Protein AF-A0A7G9QVV3-F1 (afdb_monomer)

Mean predicted aligned error: 3.8 Å

Organism: NCBI:txid215691

pLDDT: mean 91.06, std 8.12, range [51.31, 98.0]

Structure (mmCIF, N/CA/C/O backbone):
data_AF-A0A7G9QVV3-F1
#
_entry.id   AF-A0A7G9QVV3-F1
#
loop_
_atom_site.group_PDB
_atom_site.id
_atom_site.type_symbol
_atom_site.label_atom_id
_atom_site.label_alt_id
_atom_site.label_comp_id
_atom_site.label_asym_id
_atom_site.label_entity_id
_atom_site.label_seq_id
_atom_site.pdbx_PDB_ins_code
_atom_site.Cartn_x
_atom_site.Cartn_y
_atom_site.Cartn_z
_atom_site.occupancy
_atom_site.B_iso_or_equiv
_atom_site.auth_seq_id
_atom_site.auth_comp_id
_atom_site.auth_asym_id
_atom_site.auth_atom_id
_atom_site.pdbx_PDB_model_num
ATOM 1 N N . MET A 1 1 ? -10.947 0.108 27.001 1.00 51.31 1 MET A N 1
ATOM 2 C CA . MET A 1 1 ? -10.085 -0.960 26.447 1.00 51.31 1 MET A CA 1
ATOM 3 C C . MET A 1 1 ? -10.076 -1.003 24.916 1.00 51.31 1 MET A C 1
ATOM 5 O O . MET A 1 1 ? -9.113 -1.522 24.389 1.00 51.31 1 MET A O 1
ATOM 9 N N . GLN A 1 2 ? -11.044 -0.399 24.206 1.00 57.16 2 GLN A N 1
ATOM 10 C CA . GLN A 1 2 ? -11.146 -0.469 22.734 1.00 57.16 2 GLN A CA 1
ATOM 11 C C . GLN A 1 2 ? -10.058 0.280 21.929 1.00 57.16 2 GLN A C 1
ATOM 13 O O . GLN A 1 2 ? -9.779 -0.128 20.811 1.00 57.16 2 GLN A O 1
ATOM 18 N N . ASN A 1 3 ? -9.399 1.317 22.468 1.00 64.06 3 ASN A N 1
ATOM 19 C CA . ASN A 1 3 ? -8.395 2.073 21.689 1.00 64.06 3 ASN A CA 1
ATOM 20 C C . ASN A 1 3 ? -7.111 1.286 21.391 1.00 64.06 3 ASN A C 1
ATOM 22 O O . ASN A 1 3 ? -6.534 1.451 20.326 1.00 64.06 3 ASN A O 1
ATOM 26 N N . ARG A 1 4 ? -6.675 0.402 22.297 1.00 75.94 4 ARG A N 1
ATOM 27 C CA . ARG A 1 4 ? -5.368 -0.262 22.166 1.00 75.94 4 ARG A CA 1
ATOM 28 C C . ARG A 1 4 ? -5.325 -1.267 21.012 1.00 75.94 4 ARG A C 1
ATOM 30 O O . ARG A 1 4 ? -4.273 -1.445 20.410 1.00 75.94 4 ARG A O 1
ATOM 37 N N . ASP A 1 5 ? -6.458 -1.894 20.707 1.00 87.12 5 ASP A N 1
ATOM 38 C CA . ASP A 1 5 ? -6.564 -2.864 19.616 1.00 87.12 5 ASP A CA 1
ATOM 39 C C . ASP A 1 5 ? -6.612 -2.154 18.256 1.00 87.12 5 ASP A C 1
ATOM 41 O O . ASP A 1 5 ? -5.975 -2.598 17.303 1.00 87.12 5 ASP A O 1
ATOM 45 N N . LEU A 1 6 ? -7.305 -1.011 18.173 1.00 89.38 6 LEU A N 1
ATO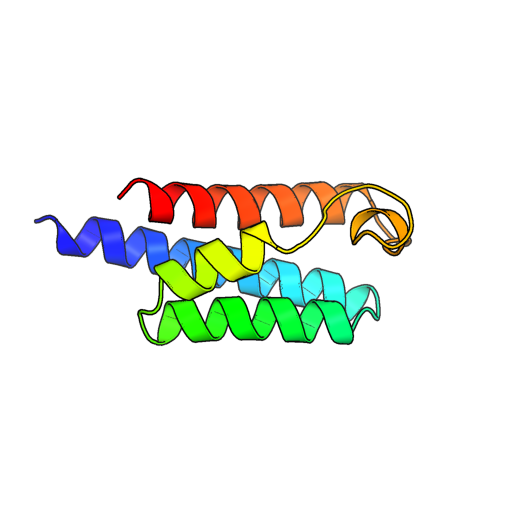M 46 C CA . LEU A 1 6 ? -7.342 -0.196 16.960 1.00 89.38 6 LEU A CA 1
ATOM 47 C C . LEU A 1 6 ? -5.964 0.395 16.636 1.00 89.38 6 LEU A C 1
ATOM 49 O O . LEU A 1 6 ? -5.528 0.307 15.490 1.00 89.38 6 LEU A O 1
ATOM 53 N N . ASP A 1 7 ? -5.257 0.922 17.637 1.00 91.38 7 ASP A N 1
ATOM 54 C CA . ASP A 1 7 ? -3.909 1.472 17.457 1.00 91.38 7 ASP A CA 1
ATOM 55 C C . ASP A 1 7 ? -2.942 0.404 16.907 1.00 91.38 7 ASP A C 1
ATOM 57 O O . ASP A 1 7 ? -2.211 0.657 15.952 1.00 91.38 7 ASP A O 1
ATOM 61 N N . GLN A 1 8 ? -3.011 -0.833 17.418 1.00 94.25 8 GLN A N 1
ATOM 62 C CA . GLN A 1 8 ? -2.217 -1.958 16.901 1.00 94.25 8 GLN A CA 1
ATOM 63 C C . GLN A 1 8 ? -2.570 -2.328 15.456 1.00 94.25 8 GLN A C 1
ATOM 65 O O . GLN A 1 8 ? -1.684 -2.653 14.661 1.00 94.25 8 GLN A O 1
ATOM 70 N N . LEU A 1 9 ? -3.855 -2.286 15.093 1.00 94.94 9 LEU A N 1
ATOM 71 C CA . LEU A 1 9 ? -4.284 -2.535 13.717 1.00 94.94 9 LEU A CA 1
ATOM 72 C C . LEU A 1 9 ? -3.776 -1.444 12.767 1.00 94.94 9 LEU A C 1
ATOM 74 O O . LEU A 1 9 ? -3.365 -1.762 11.650 1.00 94.94 9 LEU A O 1
ATOM 78 N N . ILE A 1 10 ? -3.773 -0.181 13.205 1.00 95.81 10 ILE A N 1
ATOM 79 C CA . ILE A 1 10 ? -3.254 0.950 12.426 1.00 95.81 10 ILE A CA 1
ATOM 80 C C . ILE A 1 10 ? -1.743 0.806 12.237 1.00 95.81 10 ILE A C 1
ATOM 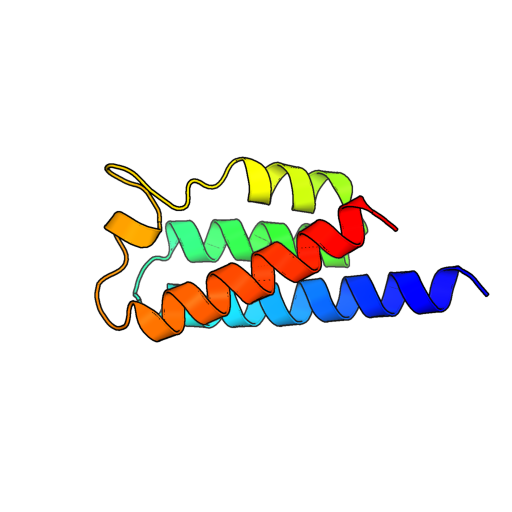82 O O . ILE A 1 10 ? -1.270 0.867 11.102 1.00 95.81 10 ILE A O 1
ATOM 86 N N . GLU A 1 11 ? -0.990 0.544 13.309 1.00 96.38 11 GLU A N 1
ATOM 87 C CA . GLU A 1 11 ? 0.459 0.310 13.244 1.00 96.38 11 GLU A CA 1
ATOM 88 C C . GLU A 1 11 ? 0.801 -0.837 12.282 1.00 96.38 11 GLU A C 1
ATOM 90 O O . GLU A 1 11 ? 1.690 -0.711 11.436 1.00 96.38 11 GLU A O 1
ATOM 95 N N . HIS A 1 12 ? 0.055 -1.943 12.349 1.00 96.75 12 HIS A N 1
ATOM 96 C CA . HIS A 1 12 ? 0.250 -3.077 11.451 1.00 96.75 12 HIS A CA 1
ATOM 97 C C . HIS A 1 12 ? 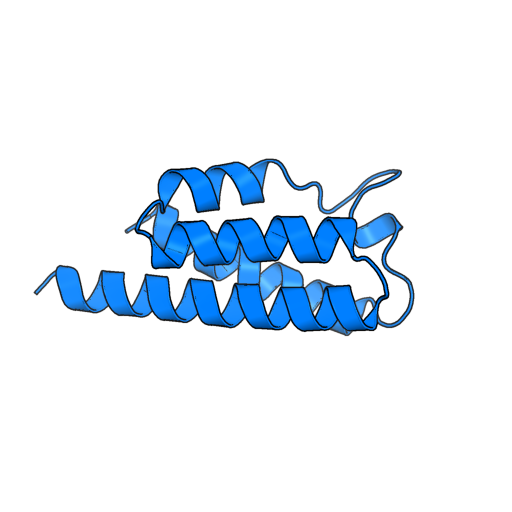-0.095 -2.746 9.988 1.00 96.75 12 HIS A C 1
ATOM 99 O O . HIS A 1 12 ? 0.606 -3.170 9.062 1.00 96.75 12 HIS A O 1
ATOM 105 N N . ALA A 1 13 ? -1.157 -1.972 9.754 1.00 97.19 13 ALA A N 1
ATOM 106 C CA . ALA A 1 13 ? -1.527 -1.517 8.419 1.00 97.19 13 ALA A CA 1
ATOM 107 C C . ALA A 1 13 ? -0.475 -0.574 7.820 1.00 97.19 13 ALA A C 1
ATOM 109 O O . ALA A 1 13 ? -0.119 -0.739 6.654 1.00 97.19 13 ALA A O 1
ATOM 110 N N . ILE A 1 14 ? 0.087 0.341 8.614 1.00 98.00 14 ILE A N 1
ATOM 111 C CA . ILE A 1 14 ? 1.199 1.204 8.194 1.00 98.00 14 ILE A CA 1
ATOM 112 C C . ILE A 1 14 ? 2.407 0.345 7.817 1.00 98.00 14 ILE A C 1
ATOM 114 O O . ILE A 1 14 ? 2.890 0.444 6.694 1.00 98.00 14 ILE A O 1
ATOM 118 N N . PHE A 1 15 ? 2.829 -0.561 8.704 1.00 97.69 15 PHE A N 1
ATOM 119 C CA . PHE A 1 15 ? 3.988 -1.428 8.480 1.00 97.69 15 PHE A CA 1
ATOM 120 C C . PHE A 1 15 ? 3.873 -2.249 7.186 1.00 97.69 15 PHE A C 1
ATOM 122 O O . PHE A 1 15 ? 4.792 -2.282 6.370 1.00 97.69 15 PHE A O 1
ATOM 129 N N . THR A 1 16 ? 2.730 -2.905 6.972 1.00 97.69 16 THR A N 1
ATOM 130 C CA . THR A 1 16 ? 2.500 -3.715 5.762 1.00 97.69 16 THR A CA 1
ATOM 131 C C . THR A 1 16 ? 2.385 -2.870 4.491 1.00 97.69 16 THR A C 1
ATOM 133 O O . THR A 1 16 ? 2.775 -3.337 3.421 1.00 97.69 16 THR A O 1
ATOM 136 N N . THR A 1 17 ? 1.891 -1.633 4.594 1.00 97.75 17 THR A N 1
ATOM 137 C CA . THR A 1 17 ? 1.813 -0.695 3.464 1.00 97.75 17 THR A CA 1
ATOM 138 C C . THR A 1 17 ? 3.194 -0.153 3.098 1.00 97.75 17 THR A C 1
ATOM 140 O O . THR A 1 17 ? 3.546 -0.172 1.921 1.00 97.75 17 THR A O 1
ATOM 143 N N . ASP A 1 18 ? 4.011 0.246 4.077 1.00 97.94 18 ASP A N 1
ATOM 144 C CA . ASP A 1 18 ? 5.393 0.690 3.850 1.00 97.94 18 ASP A CA 1
ATOM 145 C C . ASP A 1 18 ? 6.241 -0.431 3.224 1.00 97.94 18 ASP A C 1
ATOM 147 O O . ASP A 1 18 ? 6.918 -0.210 2.222 1.00 97.94 18 ASP A O 1
ATOM 151 N N . ALA A 1 19 ? 6.128 -1.664 3.733 1.00 96.19 19 ALA A N 1
ATOM 152 C CA . ALA A 1 19 ? 6.811 -2.820 3.150 1.00 96.19 19 ALA A CA 1
ATOM 153 C C . ALA A 1 19 ? 6.399 -3.065 1.686 1.00 96.19 19 ALA A C 1
ATOM 155 O O . ALA A 1 19 ? 7.206 -3.503 0.866 1.00 96.19 19 ALA A O 1
ATOM 156 N N . PHE A 1 20 ? 5.146 -2.773 1.329 1.00 96.44 20 PHE A N 1
ATOM 157 C CA . PHE A 1 20 ? 4.707 -2.872 -0.057 1.00 96.44 20 PHE A CA 1
ATOM 158 C C . PHE A 1 20 ? 5.252 -1.731 -0.927 1.00 96.44 20 PHE A C 1
ATOM 160 O O . PHE A 1 20 ? 5.653 -1.976 -2.062 1.00 96.44 20 PHE A O 1
ATOM 167 N N . VAL A 1 21 ? 5.352 -0.509 -0.393 1.00 96.75 21 VAL A N 1
ATOM 168 C CA . VAL A 1 21 ? 6.023 0.618 -1.065 1.00 96.75 21 VAL A CA 1
ATOM 169 C C . VAL A 1 21 ? 7.479 0.281 -1.388 1.00 96.75 21 VAL A C 1
ATOM 171 O O . VAL A 1 21 ? 7.938 0.588 -2.488 1.00 96.75 21 VAL A O 1
ATOM 174 N N . GLU A 1 22 ? 8.200 -0.382 -0.481 1.00 95.31 22 GLU A N 1
ATOM 175 C CA . GLU A 1 22 ? 9.574 -0.838 -0.732 1.00 95.31 22 GLU A CA 1
ATOM 176 C C . GLU A 1 22 ? 9.644 -1.819 -1.910 1.00 95.31 22 GLU A C 1
ATOM 178 O O . GLU A 1 22 ? 10.488 -1.661 -2.793 1.00 95.31 22 GLU A O 1
ATOM 183 N N . VAL A 1 23 ? 8.714 -2.780 -1.979 1.00 94.88 23 VAL A N 1
ATOM 184 C CA . VAL A 1 23 ? 8.610 -3.729 -3.103 1.00 94.88 23 VAL A CA 1
ATOM 185 C C . VAL A 1 23 ? 8.348 -2.994 -4.421 1.00 94.88 23 VAL A C 1
ATOM 187 O O . VAL A 1 23 ? 9.031 -3.242 -5.410 1.00 94.88 23 VAL A O 1
ATOM 190 N N . LEU A 1 24 ? 7.412 -2.042 -4.437 1.00 94.69 24 LEU A N 1
ATOM 191 C CA . LEU A 1 24 ? 7.098 -1.236 -5.624 1.00 94.69 24 LEU A CA 1
ATOM 192 C C . LEU A 1 24 ? 8.260 -0.327 -6.049 1.00 94.69 24 LEU A C 1
ATOM 194 O O . LEU A 1 24 ? 8.457 -0.081 -7.237 1.00 94.69 24 LEU A O 1
ATOM 198 N N . THR A 1 25 ? 9.039 0.164 -5.087 1.00 94.31 25 THR A N 1
ATOM 199 C CA . THR A 1 25 ? 10.228 0.983 -5.345 1.00 94.31 25 THR A CA 1
ATOM 200 C C . THR A 1 25 ? 11.346 0.138 -5.952 1.00 94.31 25 THR A C 1
ATOM 202 O O . THR A 1 25 ? 11.956 0.557 -6.933 1.00 94.31 25 THR A O 1
ATOM 205 N N . ALA A 1 26 ? 11.572 -1.073 -5.433 1.00 92.88 26 ALA A N 1
ATOM 206 C CA . ALA A 1 26 ? 12.518 -2.031 -6.007 1.00 92.88 26 ALA A CA 1
ATOM 207 C C . ALA A 1 26 ? 12.107 -2.489 -7.420 1.00 92.88 26 ALA A C 1
ATOM 209 O O . ALA A 1 26 ? 12.966 -2.763 -8.261 1.00 92.88 26 ALA A O 1
ATOM 210 N N . GLU A 1 27 ? 10.803 -2.522 -7.704 1.00 91.94 27 GLU A N 1
ATOM 211 C CA . GLU A 1 27 ? 10.243 -2.791 -9.034 1.00 91.94 27 GLU A CA 1
ATOM 212 C C . GLU A 1 27 ? 10.345 -1.596 -9.997 1.00 91.94 27 GLU A C 1
ATOM 214 O O . GLU A 1 27 ? 10.067 -1.746 -11.179 1.00 91.94 27 GLU A O 1
ATOM 219 N N . GLU A 1 28 ? 10.778 -0.419 -9.531 1.00 93.62 28 GLU A N 1
ATOM 220 C CA . GLU A 1 28 ? 10.819 0.819 -10.327 1.00 93.62 28 GLU A CA 1
ATOM 221 C C . GLU A 1 28 ? 9.423 1.265 -10.804 1.00 93.62 28 GLU A C 1
ATOM 223 O O . GLU A 1 28 ? 9.252 1.804 -11.897 1.00 93.62 28 GLU A O 1
ATOM 228 N N . LEU A 1 29 ? 8.412 1.103 -9.940 1.00 92.62 29 LEU A N 1
ATOM 229 C CA . LEU A 1 29 ? 7.033 1.556 -10.155 1.00 92.62 29 LEU A CA 1
ATOM 230 C C . LEU A 1 29 ? 6.713 2.807 -9.304 1.00 92.62 29 LEU A C 1
ATOM 232 O O . LEU A 1 29 ? 5.856 2.747 -8.415 1.00 92.62 29 LEU A O 1
ATOM 236 N N . PRO A 1 30 ? 7.348 3.974 -9.547 1.00 92.62 30 PRO A N 1
ATOM 237 C CA . PRO A 1 30 ? 7.272 5.133 -8.653 1.00 92.62 30 PRO A CA 1
ATOM 238 C C . PRO A 1 30 ? 5.860 5.714 -8.517 1.00 92.62 30 PRO A C 1
ATOM 240 O O . PRO A 1 30 ? 5.494 6.194 -7.448 1.00 92.62 30 PRO A O 1
ATOM 243 N N . GLY A 1 31 ? 5.035 5.645 -9.569 1.00 92.56 31 GLY A N 1
ATOM 244 C CA . GLY A 1 31 ? 3.642 6.105 -9.507 1.00 92.56 31 GLY A CA 1
ATOM 245 C C . GLY A 1 31 ? 2.783 5.261 -8.561 1.00 92.56 31 GLY A C 1
ATOM 246 O O . GLY A 1 31 ? 1.945 5.793 -7.832 1.00 92.56 31 GLY A O 1
ATOM 247 N N . TRP A 1 32 ? 3.027 3.950 -8.528 1.00 93.69 32 TRP A N 1
ATOM 248 C CA . TRP A 1 32 ? 2.366 3.046 -7.595 1.00 93.69 32 TRP A CA 1
ATOM 249 C C . TRP A 1 32 ? 2.938 3.184 -6.188 1.00 93.69 32 TRP A C 1
ATOM 251 O O . TRP A 1 32 ? 2.162 3.306 -5.244 1.00 93.69 32 TRP A O 1
ATOM 261 N N . ALA A 1 33 ? 4.264 3.265 -6.047 1.00 95.94 33 ALA A N 1
ATOM 262 C CA . ALA A 1 33 ? 4.913 3.526 -4.766 1.00 95.94 33 ALA A CA 1
ATOM 263 C C . ALA A 1 33 ? 4.355 4.802 -4.107 1.00 95.94 33 ALA A C 1
ATOM 265 O O . ALA A 1 33 ? 3.892 4.746 -2.973 1.00 95.94 33 ALA A O 1
ATOM 266 N N . ALA A 1 34 ? 4.263 5.915 -4.845 1.00 96.00 34 ALA A N 1
ATOM 267 C CA . ALA A 1 34 ? 3.706 7.173 -4.342 1.00 96.00 34 ALA A CA 1
ATOM 268 C C . ALA A 1 34 ? 2.236 7.049 -3.902 1.00 96.00 34 ALA A C 1
ATOM 270 O O . ALA A 1 34 ? 1.845 7.601 -2.871 1.00 96.00 34 ALA A O 1
ATOM 271 N N . ARG A 1 35 ? 1.415 6.299 -4.650 1.00 95.19 35 ARG A N 1
ATOM 272 C CA . ARG A 1 35 ? 0.011 6.054 -4.287 1.00 95.19 35 ARG A CA 1
ATOM 273 C C . ARG A 1 35 ? -0.102 5.288 -2.965 1.00 95.19 35 ARG A C 1
ATOM 275 O O . ARG A 1 35 ? -0.912 5.661 -2.122 1.00 95.19 35 ARG A O 1
ATOM 282 N N . PHE A 1 36 ? 0.717 4.258 -2.763 1.00 96.81 36 PHE A N 1
ATOM 283 C CA . PHE A 1 36 ? 0.72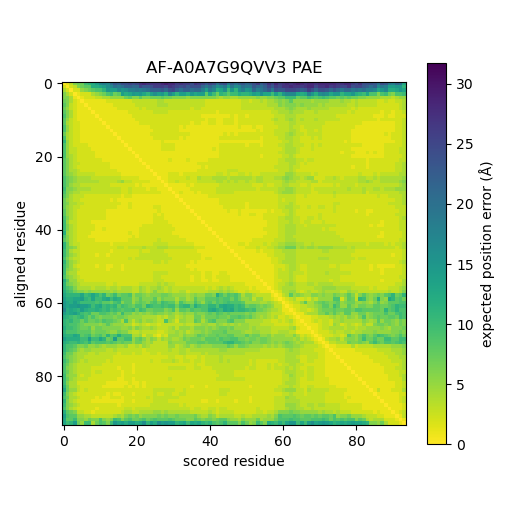2 3.487 -1.517 1.00 96.81 36 PHE A CA 1
ATOM 284 C C . PHE A 1 36 ? 1.370 4.246 -0.349 1.00 96.81 36 PHE A C 1
ATOM 286 O O . PHE A 1 36 ? 0.890 4.142 0.778 1.00 96.81 36 PHE A O 1
ATOM 293 N N . SER A 1 37 ? 2.360 5.107 -0.604 1.00 97.75 37 SER A N 1
ATOM 294 C CA . SER A 1 37 ? 2.874 6.045 0.402 1.00 97.75 37 SER A CA 1
ATOM 295 C C . SER A 1 37 ? 1.790 7.001 0.904 1.00 97.75 37 SER A C 1
ATOM 297 O O . SER A 1 37 ? 1.704 7.239 2.105 1.00 97.75 37 SER A O 1
ATOM 299 N N . ALA A 1 38 ? 0.922 7.505 0.019 1.00 97.44 38 ALA A N 1
ATOM 300 C CA . ALA A 1 38 ? -0.202 8.353 0.420 1.00 97.44 38 ALA A CA 1
ATOM 301 C C . ALA A 1 38 ? -1.201 7.606 1.324 1.00 97.44 38 ALA A C 1
ATOM 303 O O . ALA A 1 38 ? -1.674 8.175 2.304 1.00 97.44 38 ALA A O 1
ATOM 304 N N . ILE A 1 39 ? -1.466 6.321 1.052 1.00 97.38 39 ILE A N 1
ATOM 305 C CA . ILE A 1 39 ? -2.295 5.465 1.919 1.00 97.38 39 ILE A CA 1
ATOM 306 C C . ILE A 1 39 ? -1.662 5.336 3.313 1.00 97.38 39 ILE A C 1
ATOM 308 O O . ILE A 1 39 ? -2.353 5.500 4.317 1.00 97.38 39 ILE A O 1
ATOM 312 N N . ALA A 1 40 ? -0.349 5.096 3.396 1.00 97.19 40 ALA A N 1
ATOM 313 C CA . ALA A 1 40 ? 0.352 5.028 4.678 1.00 97.19 40 ALA A CA 1
ATOM 314 C C . ALA A 1 40 ? 0.306 6.368 5.441 1.00 97.19 40 ALA A C 1
ATOM 316 O O . ALA A 1 40 ? 0.145 6.373 6.660 1.00 97.19 40 ALA A O 1
ATOM 317 N N . SER A 1 41 ? 0.406 7.508 4.748 1.00 97.94 41 SER A N 1
ATOM 318 C CA . SER A 1 41 ? 0.244 8.834 5.364 1.00 97.94 41 SER A CA 1
ATOM 319 C C . SER A 1 41 ? -1.164 9.052 5.920 1.00 97.94 41 SER A C 1
ATOM 321 O O . SER A 1 41 ? -1.288 9.457 7.072 1.00 97.94 41 SER A O 1
ATOM 323 N N . MET A 1 42 ? -2.214 8.686 5.175 1.00 97.88 42 MET A N 1
ATOM 324 C CA . MET A 1 42 ? -3.602 8.758 5.657 1.00 97.88 42 MET A CA 1
ATOM 325 C C . MET A 1 42 ? -3.791 7.969 6.959 1.00 97.88 42 MET A C 1
ATOM 327 O O . MET A 1 42 ? -4.402 8.467 7.900 1.00 97.88 42 MET A O 1
ATOM 331 N N . LEU A 1 43 ? -3.215 6.764 7.055 1.00 96.81 43 LEU A N 1
ATOM 332 C CA . LEU A 1 43 ? -3.264 5.962 8.282 1.00 96.81 43 LEU A CA 1
ATOM 333 C C . LEU A 1 43 ? -2.576 6.655 9.467 1.00 96.81 43 LEU A C 1
ATOM 335 O O . LEU A 1 43 ? -3.124 6.654 10.567 1.00 96.81 43 LEU A O 1
ATOM 339 N N . ARG A 1 44 ? -1.408 7.274 9.250 1.00 96.62 44 ARG A N 1
ATOM 340 C CA . ARG A 1 44 ? -0.678 8.028 10.289 1.00 96.62 44 ARG A CA 1
ATOM 341 C C . ARG A 1 44 ? -1.439 9.269 10.761 1.00 96.62 44 ARG A C 1
ATOM 343 O O . ARG A 1 44 ? -1.315 9.656 11.917 1.00 96.62 44 ARG A O 1
ATOM 350 N N . GLU A 1 45 ? -2.223 9.875 9.877 1.00 96.75 45 GLU A N 1
ATOM 351 C CA . GLU A 1 45 ? -3.071 11.038 10.163 1.00 96.75 45 GLU A CA 1
ATOM 352 C C . GLU A 1 45 ? -4.431 10.654 10.778 1.00 96.75 45 GLU A C 1
ATOM 354 O O . GLU A 1 45 ? -5.191 11.526 11.198 1.00 96.75 45 GLU A O 1
ATOM 359 N N . GLY A 1 46 ? -4.743 9.356 10.858 1.00 94.50 46 GLY A N 1
ATOM 360 C CA . GLY A 1 46 ? -6.013 8.843 11.375 1.00 94.50 46 GLY A CA 1
ATOM 361 C C . GLY A 1 46 ? -7.151 8.795 10.347 1.00 94.50 46 GLY A C 1
ATOM 362 O O . GLY A 1 46 ? -8.277 8.443 10.702 1.00 94.50 46 GLY A O 1
ATOM 363 N N . ASP A 1 47 ? -6.888 9.082 9.067 1.00 96.19 47 ASP A N 1
ATOM 364 C CA . ASP A 1 47 ? -7.858 8.938 7.975 1.00 96.19 47 ASP A CA 1
ATOM 365 C C . ASP A 1 47 ? -7.955 7.482 7.482 1.00 96.19 47 ASP A C 1
ATOM 367 O O . ASP A 1 47 ? -7.577 7.111 6.367 1.00 96.19 47 ASP A O 1
ATOM 371 N N . ILE A 1 48 ? -8.501 6.623 8.342 1.00 95.19 48 ILE A N 1
ATOM 372 C CA . ILE A 1 48 ? -8.681 5.192 8.058 1.00 95.19 48 ILE A CA 1
ATOM 373 C C . ILE A 1 48 ? -9.611 4.979 6.856 1.00 95.19 48 ILE A C 1
ATOM 375 O O . ILE A 1 48 ? -9.371 4.112 6.014 1.00 95.19 48 ILE A O 1
ATOM 379 N N . ARG A 1 49 ? -10.689 5.769 6.754 1.00 94.88 49 ARG A N 1
ATOM 380 C CA . ARG A 1 49 ? -11.679 5.621 5.677 1.00 94.88 49 ARG A CA 1
ATOM 381 C C . ARG A 1 49 ? -11.083 6.008 4.328 1.00 94.88 49 ARG A C 1
ATOM 383 O O . ARG A 1 49 ? -11.286 5.273 3.361 1.00 94.88 49 ARG A O 1
ATOM 390 N N . GLY A 1 50 ? -10.334 7.110 4.270 1.00 95.12 50 GLY A N 1
ATOM 391 C CA . GLY A 1 50 ? -9.603 7.527 3.079 1.00 95.12 50 GLY A CA 1
ATOM 392 C C . GLY A 1 50 ? -8.578 6.484 2.648 1.00 95.12 50 GLY A C 1
ATOM 393 O O . GLY A 1 50 ? -8.551 6.122 1.469 1.00 95.12 50 GLY A O 1
ATOM 394 N N . ALA A 1 51 ? -7.820 5.918 3.593 1.00 96.25 51 ALA A N 1
ATOM 395 C CA . ALA A 1 51 ? -6.846 4.860 3.321 1.00 96.25 51 ALA A CA 1
ATOM 396 C C . ALA A 1 51 ? -7.496 3.612 2.692 1.00 96.25 51 ALA A C 1
ATOM 398 O O . ALA A 1 51 ? -7.074 3.148 1.628 1.00 96.25 51 ALA A O 1
ATOM 399 N N . VAL A 1 52 ? -8.571 3.095 3.302 1.00 95.25 52 VAL A N 1
ATOM 400 C CA . VAL A 1 52 ? -9.302 1.916 2.800 1.00 95.25 52 VAL A CA 1
ATOM 401 C C . VAL A 1 52 ? -9.925 2.190 1.429 1.00 95.25 52 VAL A C 1
ATOM 403 O O . VAL A 1 52 ? -9.825 1.352 0.529 1.00 95.25 52 VAL A O 1
ATOM 406 N N . HIS A 1 53 ? -10.533 3.365 1.243 1.00 95.00 53 HIS A N 1
ATOM 407 C CA . HIS A 1 53 ? -11.131 3.753 -0.031 1.00 95.00 53 HIS A CA 1
ATOM 408 C C . HIS A 1 53 ? -10.084 3.832 -1.153 1.00 95.00 53 HIS A C 1
ATOM 410 O O . HIS A 1 53 ? -10.274 3.247 -2.221 1.00 95.00 53 HIS A O 1
ATOM 416 N N . ASN A 1 54 ? -8.942 4.479 -0.904 1.00 93.62 54 ASN A N 1
ATOM 417 C CA . ASN A 1 54 ? -7.865 4.592 -1.890 1.00 93.62 54 ASN A CA 1
ATOM 418 C C . ASN A 1 54 ? -7.290 3.226 -2.276 1.00 93.62 54 ASN A C 1
ATOM 420 O O . ASN A 1 54 ? -7.075 2.966 -3.461 1.00 93.62 54 ASN A O 1
ATOM 424 N N . HIS A 1 55 ? -7.116 2.323 -1.309 1.00 93.81 55 HIS A N 1
ATOM 425 C CA . HIS A 1 55 ? -6.715 0.951 -1.605 1.00 93.81 55 HIS A CA 1
ATOM 426 C C . HIS A 1 55 ? -7.760 0.214 -2.452 1.00 93.81 55 HIS A C 1
ATOM 428 O O . HIS A 1 55 ? -7.398 -0.457 -3.413 1.00 93.81 55 HIS A O 1
ATOM 434 N N . SER A 1 56 ? -9.058 0.346 -2.152 1.00 90.50 56 SER A N 1
ATOM 435 C CA . SER A 1 56 ? -10.112 -0.313 -2.945 1.00 90.50 56 SER A CA 1
ATOM 436 C C . SER A 1 56 ? -10.192 0.164 -4.397 1.00 90.50 56 SER A C 1
ATOM 438 O O . SER A 1 56 ? -10.624 -0.596 -5.260 1.00 90.50 56 SER A O 1
ATOM 440 N N . ASN A 1 57 ? -9.734 1.387 -4.677 1.00 91.00 57 ASN A N 1
ATOM 441 C CA . ASN A 1 57 ? -9.658 1.928 -6.034 1.00 91.00 57 ASN A CA 1
ATOM 442 C C . ASN A 1 57 ? -8.405 1.450 -6.795 1.00 91.00 57 ASN A C 1
ATOM 444 O O . ASN A 1 57 ? -8.268 1.726 -7.988 1.00 91.00 57 ASN A O 1
ATOM 448 N N . CYS A 1 58 ? -7.477 0.749 -6.137 1.00 89.81 58 CYS A N 1
ATOM 449 C CA . CYS A 1 58 ? -6.316 0.154 -6.790 1.00 89.81 58 CYS A CA 1
ATOM 450 C C . CYS A 1 58 ? -6.696 -1.198 -7.406 1.00 89.81 58 CYS A C 1
ATOM 452 O O . CYS A 1 58 ? -7.114 -2.116 -6.701 1.00 89.81 58 CYS A O 1
ATOM 454 N N . SER A 1 59 ? -6.512 -1.347 -8.721 1.00 85.50 59 SER A N 1
ATOM 455 C CA . SER A 1 59 ? -6.747 -2.632 -9.384 1.00 85.50 59 SER A CA 1
ATOM 456 C C . SER A 1 59 ? -5.561 -3.579 -9.208 1.00 85.50 59 SER A C 1
ATOM 458 O O . SER A 1 59 ? -4.437 -3.244 -9.592 1.00 85.50 59 SER A O 1
ATOM 460 N N . TYR A 1 60 ? -5.831 -4.784 -8.696 1.00 84.75 60 TYR A N 1
ATOM 461 C CA . TYR A 1 60 ? -4.866 -5.885 -8.702 1.00 84.75 60 TYR A CA 1
ATOM 462 C C . TYR A 1 60 ? -4.656 -6.425 -10.120 1.00 84.75 60 TYR A C 1
ATOM 464 O O . TYR A 1 60 ? -3.518 -6.464 -10.567 1.00 84.75 60 TYR A O 1
ATOM 472 N N . GLY A 1 61 ? -5.731 -6.776 -10.842 1.00 85.12 61 GLY A N 1
ATOM 473 C CA . GLY A 1 61 ? -5.683 -7.545 -12.097 1.00 85.12 61 GLY A CA 1
ATOM 474 C C . GLY A 1 61 ? -6.312 -6.851 -13.316 1.00 85.12 61 GLY A C 1
ATOM 475 O O . GLY A 1 61 ? -7.133 -5.943 -13.173 1.00 85.12 61 GLY A O 1
ATOM 476 N N . GLY A 1 62 ? -5.939 -7.313 -14.513 1.00 80.81 62 GLY A N 1
ATOM 477 C CA . GLY A 1 62 ? -6.395 -6.796 -15.812 1.00 80.81 62 GLY A CA 1
ATOM 478 C C . GLY A 1 62 ? -5.338 -5.941 -16.533 1.00 80.81 62 GLY A C 1
ATOM 479 O O . GLY A 1 62 ? -4.325 -5.602 -15.934 1.00 80.81 62 GLY A O 1
ATOM 480 N N . PRO A 1 63 ? -5.546 -5.579 -17.811 1.00 75.88 63 PRO A N 1
ATOM 481 C CA . PRO A 1 63 ? -4.579 -4.767 -18.553 1.00 75.88 63 PRO A CA 1
ATOM 482 C C . PRO A 1 63 ? -4.301 -3.424 -17.859 1.00 75.88 63 PRO A C 1
ATOM 484 O O . PRO A 1 63 ? -5.236 -2.681 -17.551 1.00 75.88 63 PRO A O 1
ATOM 487 N N . GLY A 1 64 ? -3.027 -3.117 -17.608 1.00 78.81 64 GLY A N 1
ATOM 488 C CA . GLY A 1 64 ? -2.590 -1.915 -16.891 1.00 78.81 64 GLY A CA 1
ATOM 489 C C . GLY A 1 64 ? -2.811 -1.955 -15.374 1.00 78.81 64 GLY A C 1
ATOM 490 O O . GLY A 1 64 ? -2.657 -0.928 -14.704 1.00 78.81 64 GLY A O 1
ATOM 491 N N . SER A 1 65 ? -3.191 -3.109 -14.816 1.00 87.50 65 SER A N 1
ATOM 492 C CA . SER A 1 65 ? -3.285 -3.300 -13.371 1.00 87.50 65 SER A CA 1
ATOM 493 C C . SER A 1 65 ? -1.912 -3.412 -12.728 1.00 87.50 65 SER A C 1
ATOM 495 O O . SER A 1 65 ? -0.890 -3.573 -13.393 1.00 87.50 65 SER A O 1
ATOM 497 N N . LEU A 1 66 ? -1.885 -3.360 -11.399 1.00 85.19 66 LEU A N 1
ATOM 498 C CA . LEU A 1 66 ? -0.626 -3.426 -10.684 1.00 85.19 66 LEU A CA 1
ATOM 499 C C . LEU A 1 66 ? 0.088 -4.780 -10.860 1.00 85.19 66 LEU A C 1
ATOM 501 O O . LEU A 1 66 ? 1.303 -4.784 -11.010 1.00 85.19 66 LEU A O 1
ATOM 505 N N . SER A 1 67 ? -0.637 -5.905 -10.908 1.00 87.31 67 SER A N 1
ATOM 506 C CA . SER A 1 67 ? -0.035 -7.218 -11.195 1.00 87.31 67 SER A CA 1
ATOM 507 C C . SER A 1 67 ? 0.406 -7.390 -12.653 1.00 87.31 67 SER A C 1
ATOM 509 O O . SER A 1 67 ? 1.197 -8.277 -12.929 1.00 87.31 67 SER A O 1
ATOM 511 N N . ASP A 1 68 ? -0.149 -6.612 -13.588 1.00 85.94 68 ASP A N 1
ATOM 512 C CA . ASP A 1 68 ? 0.183 -6.669 -15.021 1.00 85.94 68 ASP A CA 1
ATOM 513 C C . ASP A 1 68 ? 1.496 -5.932 -15.322 1.00 85.94 68 ASP A C 1
ATOM 515 O O . ASP A 1 68 ? 2.292 -6.370 -16.148 1.00 85.94 68 ASP A O 1
ATOM 519 N N . VAL A 1 69 ? 1.751 -4.829 -14.609 1.00 85.50 69 VAL A N 1
ATOM 520 C CA . VAL A 1 69 ? 2.979 -4.026 -14.760 1.00 85.50 69 VAL A CA 1
ATOM 521 C C . VAL A 1 69 ? 4.125 -4.469 -13.846 1.00 85.50 69 VAL A C 1
ATOM 523 O O . VAL A 1 69 ? 5.233 -3.956 -13.976 1.00 85.50 69 VAL A O 1
ATOM 526 N N . PHE A 1 70 ? 3.868 -5.385 -12.910 1.00 86.06 70 PHE A N 1
ATOM 527 C CA . PHE A 1 70 ? 4.881 -5.967 -12.031 1.00 86.06 70 PHE A CA 1
ATOM 528 C C . PHE A 1 70 ? 5.541 -7.168 -12.724 1.00 86.06 70 PHE A C 1
ATOM 530 O O . PHE A 1 70 ? 4.853 -8.049 -13.227 1.00 86.06 70 PHE A O 1
ATOM 537 N N . THR A 1 71 ? 6.873 -7.220 -12.767 1.00 85.25 71 THR A N 1
ATOM 538 C CA . THR A 1 71 ? 7.617 -8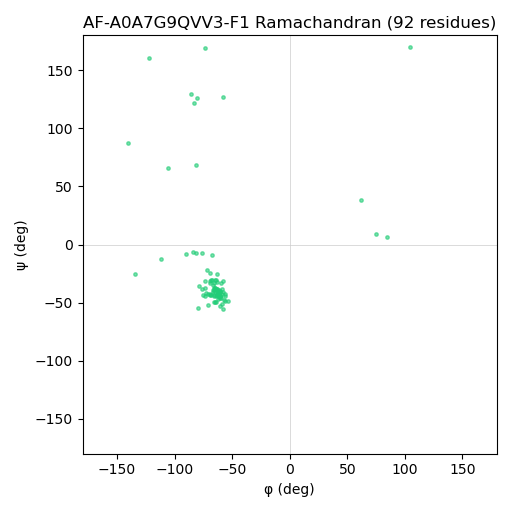.125 -13.662 1.00 85.25 71 THR A CA 1
ATOM 539 C C . THR A 1 71 ? 8.783 -8.889 -13.023 1.00 85.25 71 THR A C 1
ATOM 541 O O . THR A 1 71 ? 9.117 -9.959 -13.532 1.00 85.25 71 THR A O 1
ATOM 544 N N . LYS A 1 72 ? 9.411 -8.410 -11.933 1.00 88.75 72 LYS A N 1
ATOM 545 C CA . LYS A 1 72 ? 10.632 -9.048 -11.386 1.00 88.75 72 LYS A CA 1
ATOM 546 C C . LYS A 1 72 ? 10.339 -10.290 -10.539 1.00 88.75 72 LYS A C 1
ATOM 548 O O . LYS A 1 72 ? 10.891 -11.355 -10.806 1.00 88.75 72 LYS A O 1
ATOM 553 N N . ASP A 1 73 ? 9.491 -10.170 -9.517 1.00 89.31 73 ASP A N 1
ATOM 554 C CA . ASP A 1 73 ? 9.145 -11.265 -8.587 1.00 89.31 73 ASP A CA 1
ATOM 555 C C . ASP A 1 73 ? 7.652 -11.278 -8.206 1.00 89.31 73 ASP A C 1
ATOM 557 O O . ASP A 1 73 ? 7.221 -10.725 -7.187 1.00 89.31 73 ASP A O 1
ATOM 561 N N . GLN A 1 74 ? 6.849 -11.964 -9.022 1.00 89.19 74 GLN A N 1
ATOM 562 C CA . GLN A 1 74 ? 5.402 -12.062 -8.821 1.00 89.19 74 GLN A CA 1
ATOM 563 C C . GLN A 1 74 ? 5.023 -12.659 -7.454 1.00 89.19 74 GLN A C 1
ATOM 565 O O . GLN A 1 74 ? 4.008 -12.289 -6.867 1.00 89.19 74 GLN A O 1
ATOM 570 N N . ARG A 1 75 ? 5.848 -13.557 -6.900 1.00 90.31 75 ARG A N 1
ATOM 571 C CA . ARG A 1 75 ? 5.572 -14.193 -5.607 1.00 90.31 75 ARG A CA 1
ATOM 572 C C . ARG A 1 75 ? 5.780 -13.212 -4.458 1.00 90.31 75 ARG A C 1
ATOM 574 O O . ARG A 1 75 ? 4.993 -13.209 -3.507 1.00 90.31 75 ARG A O 1
ATOM 581 N N . GLN A 1 76 ? 6.840 -12.406 -4.518 1.00 90.19 76 GLN A N 1
ATOM 582 C CA . GLN A 1 76 ? 7.076 -11.336 -3.550 1.00 90.19 76 GLN A CA 1
ATOM 583 C C . GLN A 1 76 ? 5.953 -10.299 -3.611 1.00 90.19 76 GLN A C 1
ATOM 585 O O . GLN A 1 76 ? 5.438 -9.901 -2.561 1.00 90.19 76 GLN A O 1
ATOM 590 N N . PHE A 1 77 ? 5.527 -9.933 -4.821 1.00 90.69 77 PHE A N 1
ATOM 591 C CA . PHE A 1 77 ? 4.386 -9.054 -5.039 1.00 90.69 77 PHE A CA 1
ATOM 592 C C . PHE A 1 77 ? 3.100 -9.598 -4.415 1.00 90.69 77 PHE A C 1
ATOM 594 O O . PHE A 1 77 ? 2.510 -8.930 -3.568 1.00 90.69 77 PHE A O 1
ATOM 601 N N . ASP A 1 78 ? 2.690 -10.823 -4.758 1.00 92.06 78 ASP A N 1
ATOM 602 C CA . ASP A 1 78 ? 1.435 -11.411 -4.276 1.00 92.06 78 ASP A CA 1
ATOM 603 C C . ASP A 1 78 ? 1.398 -11.494 -2.746 1.00 92.06 78 ASP A C 1
ATOM 605 O O . ASP A 1 78 ? 0.363 -11.237 -2.120 1.00 92.06 78 ASP A O 1
ATOM 609 N N . LYS A 1 79 ? 2.543 -11.811 -2.126 1.00 93.19 79 LYS A N 1
ATOM 610 C CA . LYS A 1 79 ? 2.696 -11.828 -0.669 1.00 93.19 79 LYS A CA 1
ATOM 611 C C . LYS A 1 79 ? 2.502 -10.433 -0.069 1.00 93.19 79 LYS A C 1
ATOM 613 O O . LYS A 1 79 ? 1.754 -10.298 0.900 1.00 93.19 79 LYS A O 1
ATOM 618 N N . ALA A 1 80 ? 3.167 -9.417 -0.617 1.00 93.12 80 ALA A N 1
ATOM 619 C CA . ALA A 1 80 ? 3.105 -8.053 -0.097 1.00 93.12 80 ALA A CA 1
ATOM 620 C C . ALA A 1 80 ? 1.724 -7.411 -0.326 1.00 93.12 80 ALA A C 1
ATOM 622 O O . ALA A 1 80 ? 1.143 -6.864 0.612 1.00 93.12 80 ALA A O 1
ATOM 623 N N . TRP A 1 81 ? 1.144 -7.582 -1.520 1.00 93.56 81 TRP A N 1
ATOM 624 C CA . TRP A 1 81 ? -0.220 -7.161 -1.846 1.00 93.56 81 TRP A CA 1
ATOM 625 C C . TRP A 1 81 ? -1.247 -7.792 -0.902 1.00 93.56 81 TRP A C 1
ATOM 627 O O . TRP A 1 81 ? -2.092 -7.102 -0.330 1.00 93.56 81 TRP A O 1
ATOM 637 N N . SER A 1 82 ? -1.158 -9.109 -0.686 1.00 93.88 82 SER A N 1
ATOM 638 C CA . SER A 1 82 ? -2.081 -9.820 0.203 1.00 93.88 82 SER A CA 1
ATOM 639 C C . SER A 1 82 ? -1.981 -9.331 1.648 1.00 93.88 82 SER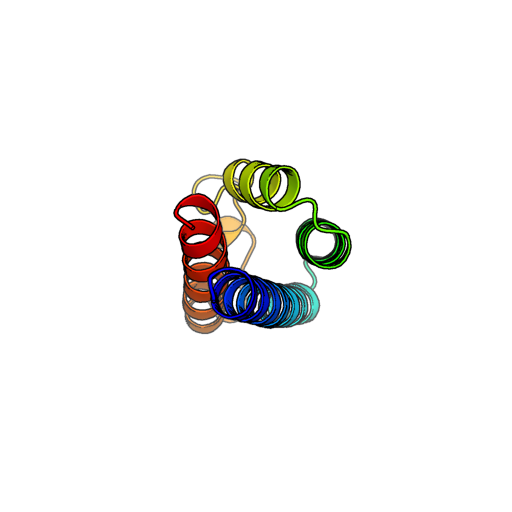 A C 1
ATOM 641 O O . SER A 1 82 ? -3.015 -9.167 2.297 1.00 93.88 82 SER A O 1
ATOM 643 N N . ALA A 1 83 ? -0.764 -9.074 2.142 1.00 95.06 83 ALA A N 1
ATOM 644 C CA . ALA A 1 83 ? -0.533 -8.563 3.491 1.00 95.06 83 ALA A CA 1
ATOM 645 C C . ALA A 1 83 ? -1.103 -7.146 3.676 1.00 95.06 83 ALA A C 1
ATOM 647 O O . ALA A 1 83 ? -1.876 -6.928 4.609 1.00 95.06 83 ALA A O 1
ATOM 648 N N . CYS A 1 84 ? -0.796 -6.222 2.758 1.00 95.12 84 CYS A N 1
ATOM 649 C CA . CYS A 1 84 ? -1.325 -4.853 2.763 1.00 95.12 84 CYS A CA 1
ATOM 650 C C . CYS A 1 84 ? -2.863 -4.840 2.663 1.00 95.12 84 CYS A C 1
ATOM 652 O O . CYS A 1 84 ? -3.555 -4.208 3.460 1.00 95.12 84 CYS A O 1
ATOM 654 N N . GLY A 1 85 ? -3.439 -5.623 1.747 1.00 93.69 85 GLY A N 1
ATOM 655 C CA . GLY A 1 85 ? -4.891 -5.695 1.607 1.00 93.69 85 GLY A CA 1
ATOM 656 C C . GLY A 1 85 ? -5.589 -6.324 2.819 1.00 93.69 85 GLY A C 1
ATOM 657 O O . GLY A 1 85 ? -6.709 -5.938 3.157 1.00 93.69 85 GLY A O 1
ATOM 658 N N . ALA A 1 86 ? -4.969 -7.306 3.482 1.00 94.44 86 ALA A N 1
ATOM 659 C CA . ALA A 1 86 ? -5.537 -7.941 4.670 1.00 94.44 86 ALA A CA 1
ATOM 660 C C . ALA A 1 86 ? -5.569 -6.996 5.879 1.00 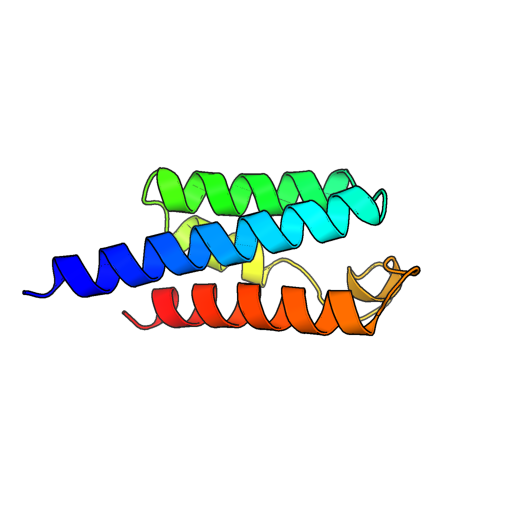94.44 86 ALA A C 1
ATOM 662 O O . ALA A 1 86 ? -6.596 -6.944 6.560 1.00 94.44 86 ALA A O 1
ATOM 663 N N . SER A 1 87 ? -4.500 -6.233 6.114 1.00 94.94 87 SER A N 1
ATOM 664 C CA . SER A 1 87 ? -4.420 -5.278 7.223 1.00 94.94 87 SER A CA 1
ATOM 665 C C . SER A 1 87 ? -5.418 -4.124 7.056 1.00 94.94 87 SER A C 1
ATOM 667 O O . SER A 1 87 ? -6.171 -3.821 7.980 1.00 94.94 87 SER A O 1
ATOM 669 N N . LEU A 1 88 ? -5.550 -3.570 5.846 1.00 94.00 88 LEU A N 1
ATOM 670 C CA . LEU A 1 88 ? -6.542 -2.530 5.544 1.00 94.00 88 LEU A CA 1
ATOM 671 C C . LEU A 1 88 ? -7.990 -3.031 5.676 1.00 94.00 88 LEU A C 1
ATOM 673 O O . LEU A 1 88 ? -8.861 -2.317 6.173 1.00 94.00 88 LEU A O 1
ATOM 677 N N . ARG A 1 89 ? -8.272 -4.285 5.293 1.00 92.94 89 ARG A N 1
ATOM 678 C CA . ARG A 1 89 ? -9.597 -4.894 5.519 1.00 92.94 89 ARG A CA 1
ATOM 679 C C . ARG A 1 89 ? -9.904 -5.126 6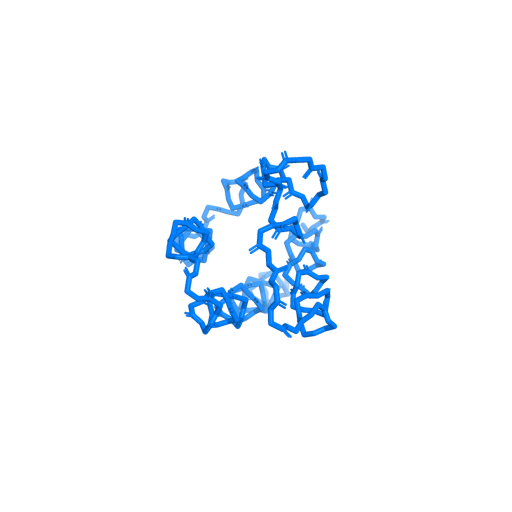.998 1.00 92.94 89 ARG A C 1
ATOM 681 O O . ARG A 1 89 ? -11.080 -5.121 7.352 1.00 92.94 89 ARG A O 1
ATOM 688 N N . ALA A 1 90 ? -8.896 -5.371 7.835 1.00 92.19 90 ALA A N 1
ATOM 689 C CA . ALA A 1 90 ? -9.091 -5.506 9.277 1.00 92.19 90 ALA A CA 1
ATOM 690 C C . ALA A 1 90 ? -9.532 -4.171 9.895 1.00 92.19 90 ALA A C 1
ATOM 692 O O . ALA A 1 90 ? -10.481 -4.156 10.673 1.00 92.19 90 ALA A O 1
ATOM 693 N N . LEU A 1 91 ? -8.937 -3.056 9.456 1.00 91.06 91 LEU A N 1
ATOM 694 C CA . LEU A 1 91 ? -9.343 -1.708 9.865 1.00 91.06 91 LEU A CA 1
ATOM 695 C C . LEU A 1 91 ? -10.781 -1.364 9.470 1.00 91.06 91 LEU A C 1
ATOM 697 O O . LEU A 1 91 ? -11.500 -0.759 10.251 1.00 91.06 91 LEU A O 1
ATOM 701 N N . GLY A 1 92 ? -11.234 -1.779 8.283 1.00 82.75 92 GLY A N 1
ATOM 702 C CA . GLY A 1 92 ? -12.618 -1.548 7.848 1.00 82.75 92 GLY A CA 1
ATOM 703 C C . GLY A 1 92 ? -13.686 -2.316 8.644 1.00 82.75 92 GLY A C 1
ATOM 704 O O . GLY A 1 92 ? -14.873 -2.092 8.419 1.00 82.75 92 GLY A O 1
ATOM 705 N N . LYS A 1 93 ? -13.283 -3.245 9.523 1.00 82.25 93 LYS A N 1
ATOM 706 C CA . LYS A 1 93 ? -14.170 -4.074 10.357 1.00 82.25 93 LYS A CA 1
ATOM 707 C C . LYS A 1 93 ? -14.091 -3.752 11.856 1.00 82.25 93 LYS A C 1
ATOM 709 O O . LYS A 1 93 ? -14.914 -4.290 12.596 1.00 82.25 93 LYS A O 1
ATOM 714 N N . ALA A 1 94 ? -13.087 -2.983 12.279 1.00 73.50 94 ALA A N 1
ATOM 715 C CA . ALA A 1 94 ? -12.880 -2.550 13.662 1.00 73.50 94 ALA A CA 1
ATOM 716 C C . ALA A 1 94 ? -13.786 -1.358 14.002 1.00 73.50 94 ALA A C 1
ATOM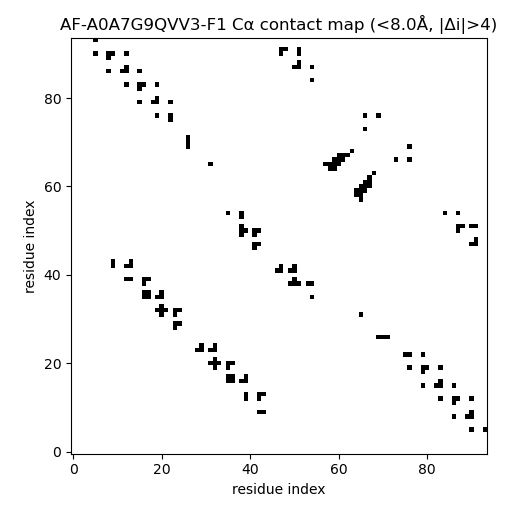 718 O O . ALA A 1 94 ? -14.244 -1.301 15.165 1.00 73.50 94 ALA A O 1
#

Secondary structure (DSSP, 8-state):
-THHHHHHHHHHHHHHHHHHHHHHHHTT-HHHHHHHHHHHHHHHTT-HHHHHHHHHTS--SSTTSHHHH--S-HHHHHHHHHHHHHHHHHHTT-

Radius of gyration: 13.1 Å; Cα contacts (8 Å, |Δi|>4): 95; chains: 1; bounding box: 27×25×45 Å

Solvent-accessible surface area (backbone atoms only — not comparable to full-atom values): 5141 Å² total; per-residue (Å²): 124,72,65,64,59,52,52,51,46,48,53,50,27,36,52,33,27,52,56,34,24,51,52,29,48,76,68,70,36,60,73,58,20,53,55,40,48,50,34,33,50,29,48,76,73,65,36,54,67,59,25,45,51,56,55,70,71,53,52,58,70,57,94,88,14,56,60,61,74,53,80,90,52,67,68,62,47,54,53,34,53,51,49,27,54,50,33,41,53,50,60,80,72,108

Sequence (94 aa):
MQNRDLDQLIEHAIFTTDAFVEVLTAEELPGWAARFSAIASMLREGDIRGAVHNHSNCSYGGPGSLSDVFTKDQRQFDKAWSACGASLRALGKA

Nearest PDB structures (foldseek):
  7m5t-assembly1_A  TM=5.261E-01  e=5.865E-01  synthetic construct
  1s94-assembly1_A  TM=3.473E-01  e=9.915E+00  Doryteuthis pealeii

Foldseek 3Di:
DPPVVLVVLLVQLLVLLLLLLVVCVVQVNVVVSVLSVVLSVCSVVVVLVVSLVSLVPQACDDVPHPLNSRDDDSPSNVVSNVSNNVSSVVNVVD